Protein AF-A0A9D6PRW6-F1 (afdb_monomer)

Solvent-accessible surface area (backbone atoms only — not comparable to full-atom values): 8983 Å² total; per-residue (Å²): 105,74,69,59,51,52,52,51,49,50,55,51,52,55,49,52,51,51,54,51,52,54,51,26,57,76,68,73,45,72,85,80,69,82,44,76,69,51,54,52,53,48,52,53,53,51,51,40,54,48,52,30,52,54,28,59,75,75,46,53,73,70,55,15,52,46,47,39,35,51,39,46,37,54,50,34,55,54,48,42,51,50,54,51,50,53,50,56,46,36,78,73,46,58,73,69,62,20,55,52,51,43,54,54,38,69,71,43,48,64,54,45,32,28,52,40,44,26,37,48,32,43,38,51,26,52,50,31,43,76,72,74,40,91,55,54,86,77,20,52,22,52,82,63,70,26,58,41,75,70,48,34,59,51,26,58,68,47,42,66,62,54,58,66,72,78,110

Structure (mmCIF, N/CA/C/O backbone):
data_AF-A0A9D6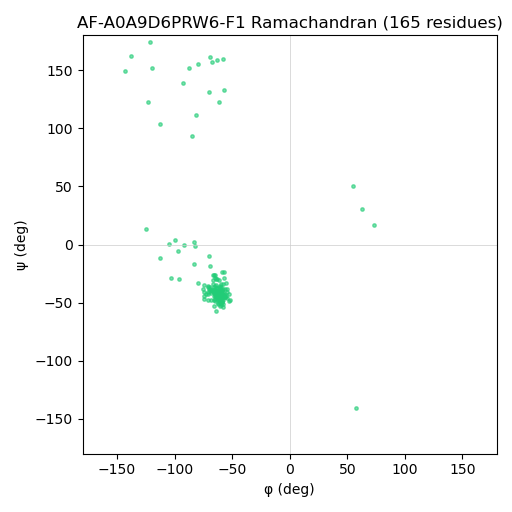PRW6-F1
#
_entry.id   AF-A0A9D6PRW6-F1
#
loop_
_atom_site.group_PDB
_atom_site.id
_atom_site.type_symbol
_atom_site.label_atom_id
_atom_site.label_alt_id
_atom_site.label_comp_id
_atom_site.label_asym_id
_atom_site.label_entity_id
_atom_site.label_seq_id
_atom_site.pdbx_PDB_ins_code
_atom_site.Cartn_x
_atom_site.Cartn_y
_atom_site.Cartn_z
_atom_site.occupancy
_atom_site.B_iso_or_equiv
_atom_site.auth_seq_id
_atom_site.auth_comp_id
_atom_site.auth_asym_id
_atom_site.auth_atom_id
_atom_site.pdbx_PDB_model_num
ATOM 1 N N . ASP A 1 1 ? 14.750 -8.301 -5.212 1.00 85.44 1 ASP A N 1
ATOM 2 C CA . ASP A 1 1 ? 14.097 -7.822 -6.450 1.00 85.44 1 ASP A CA 1
ATOM 3 C C . ASP A 1 1 ? 12.640 -7.527 -6.099 1.00 85.44 1 ASP A C 1
ATOM 5 O O . ASP A 1 1 ? 12.268 -7.747 -4.950 1.00 85.44 1 ASP A O 1
ATOM 9 N N . LEU A 1 2 ? 11.829 -7.027 -7.032 1.00 91.12 2 LEU A N 1
ATOM 10 C CA . LEU A 1 2 ? 10.434 -6.665 -6.747 1.00 91.12 2 LEU A CA 1
ATOM 11 C C . LEU A 1 2 ? 9.605 -7.847 -6.214 1.00 91.12 2 LEU A C 1
ATOM 13 O O . LEU A 1 2 ? 8.746 -7.679 -5.358 1.00 91.12 2 LEU A O 1
ATOM 17 N N . LYS A 1 3 ? 9.900 -9.064 -6.684 1.00 93.75 3 LYS A N 1
ATOM 18 C CA . LYS A 1 3 ? 9.213 -10.282 -6.249 1.00 93.75 3 LYS A CA 1
ATOM 19 C C . LYS A 1 3 ? 9.473 -10.593 -4.779 1.00 93.75 3 LYS A C 1
ATOM 21 O O . LYS A 1 3 ? 8.549 -11.009 -4.086 1.00 93.75 3 LYS A O 1
ATOM 26 N N . GLU A 1 4 ? 10.718 -10.478 -4.325 1.00 94.06 4 GLU A N 1
ATOM 27 C CA . GLU A 1 4 ? 11.032 -10.694 -2.911 1.00 94.06 4 GLU A CA 1
ATOM 28 C C . GLU A 1 4 ? 10.379 -9.628 -2.023 1.00 94.06 4 GLU A C 1
ATOM 30 O O . GLU A 1 4 ? 9.857 -9.986 -0.970 1.00 94.06 4 GLU A O 1
ATOM 35 N N . GLU A 1 5 ? 10.296 -8.377 -2.485 1.00 93.69 5 GLU A N 1
ATOM 36 C CA . GLU A 1 5 ? 9.617 -7.321 -1.725 1.00 93.69 5 GLU A CA 1
ATOM 37 C C . GLU A 1 5 ? 8.113 -7.575 -1.604 1.00 93.69 5 GLU A C 1
ATOM 39 O O . GLU A 1 5 ? 7.559 -7.590 -0.510 1.00 93.69 5 GLU A O 1
ATOM 44 N N . TRP A 1 6 ? 7.441 -7.911 -2.704 1.00 95.12 6 TRP A N 1
ATOM 45 C CA . TRP A 1 6 ? 6.006 -8.203 -2.653 1.00 95.12 6 TRP A CA 1
ATOM 46 C C . TRP A 1 6 ? 5.661 -9.456 -1.849 1.00 95.12 6 TRP A C 1
ATOM 48 O O . TRP A 1 6 ? 4.569 -9.546 -1.298 1.00 95.12 6 TRP A O 1
ATOM 58 N N . LYS A 1 7 ? 6.574 -10.430 -1.738 1.00 97.31 7 LYS A N 1
ATOM 59 C CA . LYS A 1 7 ? 6.379 -11.561 -0.816 1.00 97.31 7 LYS A CA 1
ATOM 60 C C . LYS A 1 7 ? 6.464 -11.137 0.645 1.00 97.31 7 LYS A C 1
ATOM 62 O O . LYS A 1 7 ? 5.745 -11.715 1.455 1.00 97.31 7 LYS A O 1
ATOM 67 N N . LYS A 1 8 ? 7.350 -10.193 0.979 1.00 96.56 8 LYS A N 1
ATOM 68 C CA . LYS A 1 8 ? 7.412 -9.605 2.321 1.00 96.56 8 LYS A CA 1
ATOM 69 C C . LYS A 1 8 ? 6.098 -8.882 2.610 1.00 96.56 8 LYS A C 1
ATOM 71 O O . LYS A 1 8 ? 5.459 -9.226 3.596 1.00 96.56 8 LYS A O 1
ATOM 76 N N . TYR A 1 9 ? 5.646 -7.999 1.715 1.00 96.38 9 TYR A N 1
ATOM 77 C CA . TYR A 1 9 ? 4.380 -7.277 1.904 1.00 96.38 9 TYR A CA 1
ATOM 78 C C . TYR A 1 9 ? 3.202 -8.229 2.049 1.00 96.38 9 TYR A C 1
ATOM 80 O O . TYR A 1 9 ? 2.432 -8.080 2.982 1.00 96.38 9 TYR A O 1
ATOM 88 N N . LEU A 1 10 ? 3.120 -9.280 1.225 1.00 97.06 10 LEU A N 1
ATOM 89 C CA . LEU A 1 10 ? 2.076 -10.295 1.370 1.00 97.06 10 LEU A CA 1
ATOM 90 C C . LEU A 1 10 ? 2.038 -10.898 2.784 1.00 97.06 10 LEU A C 1
ATOM 92 O O . LEU A 1 10 ? 0.961 -11.004 3.357 1.00 97.06 10 LEU A O 1
ATOM 96 N N . GLN A 1 11 ? 3.190 -11.271 3.351 1.00 98.25 11 GLN A N 1
ATOM 97 C CA . GLN A 1 11 ? 3.252 -11.829 4.710 1.00 98.25 11 GLN A CA 1
ATOM 98 C C . GLN A 1 11 ? 2.816 -10.813 5.771 1.00 98.25 11 GLN A C 1
ATOM 100 O O . GLN A 1 11 ? 2.151 -11.176 6.739 1.00 98.25 11 GLN A O 1
ATOM 105 N N . GLU A 1 12 ? 3.195 -9.547 5.599 1.00 98.31 12 GLU A N 1
ATOM 106 C CA . GLU A 1 12 ? 2.820 -8.465 6.510 1.00 98.31 12 GLU A CA 1
ATOM 107 C C . GLU A 1 12 ? 1.315 -8.172 6.419 1.00 98.31 12 GLU A C 1
ATOM 109 O O . GLU A 1 12 ? 0.634 -8.192 7.440 1.00 98.31 12 GLU A O 1
ATOM 114 N N . THR A 1 13 ? 0.762 -8.035 5.213 1.00 97.56 13 THR A N 1
ATOM 115 C CA . THR A 1 13 ? -0.674 -7.815 4.986 1.00 97.56 13 THR A CA 1
ATOM 116 C C . THR A 1 13 ? -1.525 -9.003 5.449 1.00 97.56 13 THR A C 1
ATOM 118 O O . THR A 1 13 ? -2.603 -8.804 6.009 1.00 97.56 13 THR A O 1
ATOM 121 N N . GLU A 1 14 ? -1.066 -10.250 5.278 1.00 98.38 14 GLU A N 1
ATOM 122 C CA . GLU A 1 14 ? -1.741 -11.428 5.851 1.00 98.38 14 GLU A CA 1
ATOM 123 C C . GLU A 1 14 ? -1.846 -11.313 7.378 1.00 98.38 14 GLU A C 1
ATOM 125 O O . GLU A 1 14 ? -2.907 -11.580 7.946 1.00 98.38 14 GLU A O 1
ATOM 130 N N . HIS A 1 15 ? -0.791 -10.833 8.038 1.00 98.56 15 HIS A N 1
ATOM 131 C CA . HIS A 1 15 ? -0.818 -10.577 9.473 1.00 98.56 15 HIS A CA 1
ATOM 132 C C . HIS A 1 15 ? -1.723 -9.389 9.850 1.00 98.56 15 HIS A C 1
ATOM 134 O O . HIS A 1 15 ? -2.468 -9.456 10.829 1.00 98.56 15 HIS A O 1
ATOM 140 N N . HIS A 1 16 ? -1.755 -8.320 9.051 1.00 98.38 16 HIS A N 1
ATOM 141 C CA . HIS A 1 16 ? -2.684 -7.200 9.265 1.00 98.38 16 HIS A CA 1
ATOM 142 C C . HIS A 1 16 ? -4.147 -7.645 9.210 1.00 98.38 16 HIS A C 1
ATOM 144 O O . HIS A 1 16 ? -4.983 -7.171 9.986 1.00 98.38 16 HIS A O 1
ATOM 150 N N . VAL A 1 17 ? -4.463 -8.595 8.327 1.00 97.56 17 VAL A N 1
ATOM 151 C CA . VAL A 1 17 ? -5.787 -9.223 8.256 1.00 97.56 17 VAL A CA 1
ATOM 152 C C . VAL A 1 17 ? -6.108 -9.978 9.551 1.00 97.56 17 VAL A C 1
ATOM 154 O O . VAL A 1 17 ? -7.223 -9.844 10.061 1.00 97.56 17 VAL A O 1
ATOM 157 N N . GLU A 1 18 ? -5.154 -10.718 10.123 1.00 98.50 18 GLU A N 1
ATOM 158 C CA . GLU A 1 18 ? -5.321 -11.379 11.429 1.00 98.50 18 GLU A CA 1
ATOM 159 C C . GLU A 1 18 ? -5.623 -10.361 12.538 1.00 98.50 18 GLU A C 1
ATOM 161 O O . GLU A 1 18 ? -6.610 -10.520 13.260 1.00 98.50 18 GLU A O 1
ATOM 166 N N . ILE A 1 19 ? -4.853 -9.267 12.609 1.00 98.50 19 ILE A N 1
ATOM 167 C CA . ILE A 1 19 ? -5.072 -8.165 13.562 1.00 98.50 19 ILE A CA 1
ATOM 168 C C . ILE A 1 19 ? -6.494 -7.599 13.425 1.00 98.50 19 ILE A C 1
ATOM 170 O O . ILE A 1 19 ? -7.178 -7.349 14.424 1.00 98.50 19 ILE A O 1
ATOM 174 N N . MET A 1 20 ? -6.979 -7.415 12.194 1.00 97.75 20 MET A N 1
ATOM 175 C CA . MET A 1 20 ? -8.341 -6.938 11.956 1.00 97.75 20 MET A CA 1
ATOM 176 C C . MET A 1 20 ? -9.400 -7.941 12.428 1.00 97.75 20 MET A C 1
ATOM 178 O O . MET A 1 20 ? -10.372 -7.521 13.061 1.00 97.75 20 MET A O 1
ATOM 182 N N . TYR A 1 21 ? -9.223 -9.246 12.206 1.00 98.12 21 TYR A N 1
ATOM 183 C CA . TYR A 1 21 ? -10.139 -10.257 12.752 1.00 98.12 21 TYR A CA 1
ATOM 184 C C . TYR A 1 21 ? -10.161 -10.252 14.286 1.00 98.12 21 TYR A C 1
ATOM 186 O O . TYR A 1 21 ? -11.240 -10.316 14.881 1.00 98.12 21 TYR A O 1
ATOM 194 N N . GLU A 1 22 ? -9.005 -10.105 14.936 1.00 98.00 22 GLU A N 1
ATOM 195 C CA . GLU A 1 22 ? -8.923 -9.994 16.398 1.00 98.00 22 GLU A CA 1
ATOM 196 C C . GLU A 1 22 ? -9.644 -8.747 16.930 1.00 98.00 22 GLU A C 1
ATOM 198 O O . GLU A 1 22 ? -10.337 -8.806 17.952 1.00 98.00 22 GLU A O 1
ATOM 203 N N . LEU A 1 23 ? -9.528 -7.610 16.233 1.00 98.06 23 LEU A N 1
ATOM 204 C CA . LEU A 1 23 ? -10.274 -6.396 16.570 1.00 98.06 23 LEU A CA 1
ATOM 205 C C . LEU A 1 23 ? -11.786 -6.598 16.429 1.00 98.06 23 LEU A C 1
ATOM 207 O O . LEU A 1 23 ? -12.540 -6.159 17.303 1.00 98.06 23 LEU A O 1
ATOM 211 N N . PHE A 1 24 ? -12.232 -7.267 15.363 1.00 97.56 24 PHE A N 1
ATOM 212 C CA . PHE A 1 24 ? -13.648 -7.578 15.158 1.00 97.56 24 PHE A CA 1
ATOM 213 C C . PHE A 1 24 ? -14.200 -8.452 16.290 1.00 97.56 24 PHE A C 1
ATOM 215 O O . PHE A 1 24 ? -15.204 -8.072 16.898 1.00 97.56 24 PHE A O 1
ATOM 222 N N . ASP A 1 25 ? -13.515 -9.545 16.641 1.00 97.50 25 ASP A N 1
ATOM 223 C CA . ASP A 1 25 ? -13.907 -10.419 17.757 1.00 97.50 25 ASP A CA 1
ATOM 224 C C . ASP A 1 25 ? -13.978 -9.641 19.080 1.00 97.50 25 ASP A C 1
ATOM 226 O O . ASP A 1 25 ? -14.992 -9.655 19.785 1.00 97.50 25 ASP A O 1
ATOM 230 N N . LYS A 1 26 ? -12.944 -8.845 19.373 1.00 96.69 26 LYS A N 1
ATOM 231 C CA . LYS A 1 26 ? -12.871 -8.040 20.599 1.00 96.69 26 LYS A CA 1
ATOM 232 C C . LYS A 1 26 ? -13.992 -7.009 20.716 1.00 96.69 26 LYS A C 1
ATOM 234 O O . LYS A 1 26 ? -14.397 -6.668 21.831 1.00 96.69 26 LYS A O 1
ATOM 239 N N . PHE A 1 27 ? -14.485 -6.498 19.592 1.00 96.62 27 PHE A N 1
ATOM 240 C CA . PHE A 1 27 ? -15.605 -5.556 19.551 1.00 96.62 27 PHE A CA 1
ATOM 241 C C . PHE A 1 27 ? -16.967 -6.237 19.390 1.00 96.62 27 PHE A C 1
ATOM 243 O O . PHE A 1 27 ? -17.986 -5.545 19.392 1.00 96.62 27 PHE A O 1
ATOM 250 N N . GLY A 1 28 ? -17.008 -7.572 19.305 1.00 97.00 28 GLY A N 1
ATOM 251 C CA . GLY A 1 28 ? -18.236 -8.328 19.069 1.00 97.00 28 GLY A CA 1
ATOM 252 C C . GLY A 1 28 ? -18.873 -7.999 17.718 1.00 97.00 28 GLY A C 1
ATOM 253 O O . GLY A 1 28 ? -20.100 -8.008 17.598 1.00 97.00 28 GLY A O 1
ATOM 254 N N . LEU A 1 29 ? -18.049 -7.642 16.730 1.00 96.12 29 LEU A N 1
ATOM 255 C CA . LEU A 1 29 ? -18.463 -7.356 15.363 1.00 96.12 29 LEU A CA 1
ATOM 256 C C . LEU A 1 29 ? -18.365 -8.628 14.525 1.00 96.12 29 LEU A C 1
ATOM 258 O O . LEU A 1 29 ? -17.399 -9.377 14.617 1.00 96.12 29 LEU A O 1
ATOM 262 N N . ASP A 1 30 ? -19.357 -8.843 13.669 1.00 97.00 30 ASP A N 1
ATOM 263 C CA . ASP A 1 30 ? -19.335 -9.938 12.705 1.00 97.00 30 ASP A CA 1
ATOM 264 C C . ASP A 1 30 ? -18.492 -9.537 11.484 1.00 97.00 30 ASP A C 1
ATOM 266 O O . ASP A 1 30 ? -18.862 -8.645 10.711 1.00 97.00 30 ASP A O 1
ATOM 270 N N . SER A 1 31 ? -17.341 -10.195 11.333 1.00 95.12 31 SER A N 1
ATOM 271 C CA . SER A 1 31 ? -16.386 -9.976 10.245 1.00 95.12 31 SER A CA 1
ATOM 272 C C . SER A 1 31 ? -16.884 -10.450 8.890 1.00 95.12 31 SER A C 1
ATOM 274 O O . SER A 1 31 ? -16.263 -10.111 7.888 1.00 95.12 31 SER A O 1
ATOM 276 N N . GLU A 1 32 ? -17.998 -11.181 8.816 1.00 95.38 32 GLU A N 1
ATOM 277 C CA . GLU A 1 32 ? -18.573 -11.690 7.567 1.00 95.38 32 GLU A CA 1
ATOM 278 C C . GLU A 1 32 ? -19.696 -10.804 7.018 1.00 95.38 32 GLU A C 1
ATOM 280 O O . GLU A 1 32 ? -20.150 -10.996 5.886 1.00 95.38 32 GLU A O 1
ATOM 285 N N . VAL A 1 33 ? -20.105 -9.768 7.761 1.00 96.19 33 VAL A N 1
ATOM 286 C CA . VAL A 1 33 ? -21.129 -8.831 7.288 1.00 96.19 33 VAL A CA 1
ATOM 287 C C . VAL A 1 33 ? -20.648 -8.117 6.024 1.00 96.19 33 VAL A C 1
ATOM 289 O O . VAL A 1 33 ? -19.625 -7.423 6.001 1.00 96.19 33 VAL A O 1
ATOM 292 N N . GLN A 1 34 ? -21.440 -8.250 4.962 1.00 95.56 34 GLN A N 1
ATOM 293 C CA . GLN A 1 34 ? -21.284 -7.494 3.725 1.00 95.56 34 GLN A CA 1
ATOM 294 C C . GLN A 1 34 ? -22.002 -6.155 3.868 1.00 95.56 34 GLN A C 1
ATOM 296 O O . GLN A 1 34 ? -23.209 -6.036 3.674 1.00 95.56 34 GLN A O 1
ATOM 301 N N . THR A 1 35 ? -21.255 -5.136 4.287 1.00 96.38 35 THR A N 1
ATOM 302 C CA . THR A 1 35 ? -21.753 -3.758 4.255 1.00 96.38 35 THR A CA 1
ATOM 303 C C . THR A 1 35 ? -21.638 -3.199 2.833 1.00 96.38 35 THR A C 1
ATOM 305 O O . THR A 1 35 ? -20.728 -3.602 2.107 1.00 96.38 35 THR A O 1
ATOM 308 N N . PRO A 1 36 ? -22.450 -2.199 2.437 1.00 97.50 36 PRO A N 1
ATOM 309 C CA . PRO A 1 36 ? -22.308 -1.569 1.121 1.00 97.50 36 PRO A CA 1
ATOM 310 C C . PRO A 1 36 ? -20.897 -1.016 0.860 1.00 97.50 36 PRO A C 1
ATOM 312 O O . PRO A 1 36 ? -20.406 -1.035 -0.262 1.00 97.50 36 PRO A O 1
ATOM 315 N N . GLY A 1 37 ? -20.212 -0.539 1.907 1.00 95.38 37 GLY A N 1
ATOM 316 C CA . GLY A 1 37 ? -18.820 -0.098 1.802 1.00 95.38 37 GLY A CA 1
ATOM 317 C C . GLY A 1 37 ? -17.851 -1.246 1.509 1.00 95.38 37 GLY A C 1
ATOM 318 O O . GLY A 1 37 ? -16.943 -1.076 0.698 1.00 95.38 37 GLY A O 1
ATOM 319 N N . ARG A 1 38 ? -18.063 -2.419 2.124 1.00 95.56 38 ARG A N 1
ATOM 320 C CA . ARG A 1 38 ? -17.268 -3.628 1.860 1.00 95.56 38 ARG A CA 1
ATOM 321 C C . ARG A 1 38 ? -17.462 -4.122 0.431 1.00 95.56 38 ARG A C 1
ATOM 323 O O . ARG A 1 38 ? -16.469 -4.427 -0.213 1.00 95.56 38 ARG A O 1
ATOM 330 N N . GLU A 1 39 ? -18.696 -4.131 -0.072 1.00 97.06 39 GLU A N 1
ATOM 331 C CA . GLU A 1 39 ? -18.991 -4.506 -1.464 1.00 97.06 39 GLU A CA 1
ATOM 332 C C . GLU A 1 39 ? -18.223 -3.624 -2.459 1.00 97.06 39 GLU A C 1
ATOM 334 O O . GLU A 1 39 ? -17.614 -4.126 -3.401 1.00 97.06 39 GLU A O 1
ATOM 339 N N . VAL A 1 40 ? -18.180 -2.308 -2.217 1.00 97.12 40 VAL A N 1
ATOM 340 C CA . VAL A 1 40 ? -17.425 -1.373 -3.066 1.00 97.12 40 VAL A CA 1
ATOM 341 C C . VAL A 1 40 ? -15.919 -1.635 -2.999 1.00 97.12 40 VAL A C 1
ATOM 343 O O . VAL A 1 40 ? -15.270 -1.679 -4.040 1.00 97.12 40 VAL A O 1
ATOM 346 N N . VAL A 1 41 ? -15.346 -1.812 -1.802 1.00 96.00 41 VAL A N 1
ATOM 347 C CA . VAL A 1 41 ? -13.903 -2.093 -1.656 1.00 96.00 41 VAL A CA 1
ATOM 348 C C . VAL A 1 41 ? -13.537 -3.438 -2.287 1.00 96.00 41 VAL A C 1
ATOM 350 O O . VAL A 1 41 ? -12.517 -3.523 -2.964 1.00 96.00 41 VAL A O 1
ATOM 353 N N . HIS A 1 42 ? -14.389 -4.453 -2.130 1.00 96.38 42 HIS A N 1
ATOM 354 C CA . HIS A 1 42 ? -14.216 -5.758 -2.762 1.00 96.38 42 HIS A CA 1
ATOM 355 C C . HIS A 1 42 ? -14.175 -5.638 -4.288 1.00 96.38 42 HIS A C 1
ATOM 357 O O . HIS A 1 42 ? -13.210 -6.081 -4.901 1.00 96.38 42 HIS A O 1
ATOM 363 N N . HIS A 1 43 ? -15.147 -4.942 -4.885 1.00 98.19 43 HIS A N 1
ATOM 364 C CA . HIS A 1 43 ? -15.186 -4.728 -6.332 1.00 98.19 43 HIS A CA 1
ATOM 365 C C . HIS A 1 43 ? -13.950 -3.981 -6.861 1.00 98.19 43 HIS A C 1
ATOM 367 O O . HIS A 1 43 ? -13.420 -4.325 -7.918 1.00 98.19 43 HIS A O 1
ATOM 373 N N . LEU A 1 44 ? -13.468 -2.970 -6.128 1.00 98.19 44 LEU A N 1
ATOM 374 C CA . LEU A 1 44 ? -12.233 -2.268 -6.488 1.00 98.19 44 LEU A CA 1
ATOM 375 C C . LEU A 1 44 ? -11.028 -3.215 -6.453 1.00 98.19 44 LEU A C 1
ATOM 377 O O . LEU A 1 44 ? -10.253 -3.223 -7.404 1.00 98.19 44 LEU A O 1
ATOM 381 N N . GLY A 1 45 ? -10.897 -4.039 -5.409 1.00 97.88 45 GLY A N 1
ATOM 382 C CA . GLY A 1 45 ? -9.831 -5.039 -5.304 1.00 97.88 45 GLY A CA 1
ATOM 383 C C . GLY A 1 45 ? -9.863 -6.067 -6.439 1.00 97.88 45 GLY A C 1
ATOM 384 O O . GLY A 1 45 ? -8.841 -6.302 -7.079 1.00 97.88 45 GLY A O 1
ATOM 385 N N . GLU A 1 46 ? -11.039 -6.619 -6.751 1.00 98.56 46 GLU A N 1
ATOM 386 C CA . GLU A 1 46 ? -11.216 -7.539 -7.885 1.00 98.56 46 GLU A CA 1
ATOM 387 C C . GLU A 1 46 ? -10.824 -6.884 -9.215 1.00 98.56 46 GLU A C 1
ATOM 389 O O . GLU A 1 46 ? -10.127 -7.499 -10.020 1.00 98.56 46 GLU A O 1
ATOM 394 N N . SER A 1 47 ? -11.197 -5.617 -9.416 1.00 98.69 47 SER A N 1
ATOM 395 C CA . SER A 1 47 ? -10.863 -4.8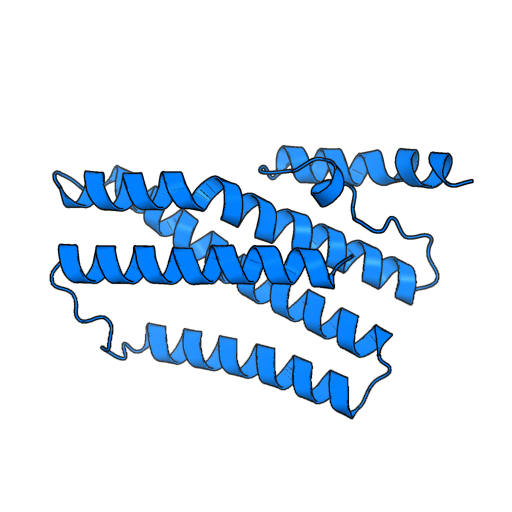67 -10.634 1.00 98.69 47 SER A CA 1
ATOM 396 C C . SER A 1 47 ? -9.353 -4.647 -10.794 1.00 98.69 47 SER A C 1
ATOM 398 O O . SER A 1 47 ? -8.845 -4.673 -11.915 1.00 98.69 47 SER A O 1
ATOM 400 N N . LEU A 1 48 ? -8.616 -4.446 -9.693 1.00 98.69 48 LEU A N 1
ATOM 401 C CA . LEU A 1 48 ? -7.151 -4.342 -9.728 1.00 98.69 48 LEU A CA 1
ATOM 402 C C . LEU A 1 48 ? -6.518 -5.669 -10.168 1.00 98.69 48 LEU A C 1
ATOM 404 O O . LEU A 1 48 ? -5.647 -5.677 -11.036 1.00 98.69 48 LEU A O 1
ATOM 408 N N . VAL A 1 49 ? -6.989 -6.795 -9.626 1.00 98.50 49 VAL A N 1
ATOM 409 C CA . VAL A 1 49 ? -6.517 -8.132 -10.026 1.00 98.50 49 VAL A CA 1
ATOM 410 C C . VAL A 1 49 ? -6.872 -8.430 -11.485 1.00 98.50 49 VAL A C 1
ATOM 412 O O . VAL A 1 49 ? -6.043 -8.954 -12.230 1.00 98.50 49 VAL A O 1
ATOM 415 N N . GLU A 1 50 ? -8.076 -8.065 -11.929 1.00 98.75 50 GLU A N 1
ATOM 416 C CA . GLU A 1 50 ? -8.487 -8.198 -13.329 1.00 98.75 50 GLU A CA 1
ATOM 417 C C . GLU A 1 50 ? -7.563 -7.405 -14.262 1.00 98.75 50 GLU A C 1
ATOM 419 O O . GLU A 1 50 ? -7.087 -7.954 -15.256 1.00 98.75 50 GLU A O 1
ATOM 424 N N . ALA A 1 51 ? -7.220 -6.160 -13.913 1.00 98.62 51 ALA A N 1
ATOM 425 C CA . ALA A 1 51 ? -6.285 -5.348 -14.690 1.00 98.62 51 ALA A CA 1
ATOM 426 C C . ALA A 1 51 ? -4.892 -5.998 -14.800 1.00 98.62 51 ALA A C 1
ATOM 428 O O . ALA A 1 51 ? -4.307 -6.014 -15.889 1.00 98.62 51 ALA A O 1
ATOM 429 N N . MET A 1 52 ? -4.382 -6.589 -13.711 1.00 98.44 52 MET A N 1
ATOM 430 C CA . MET A 1 52 ? -3.126 -7.352 -13.736 1.00 98.44 52 MET A CA 1
ATOM 431 C C . MET A 1 52 ? -3.206 -8.550 -14.694 1.00 98.44 52 MET A C 1
ATOM 433 O O . MET A 1 52 ? -2.308 -8.737 -15.518 1.00 98.44 52 MET A O 1
ATOM 437 N N . ASN A 1 53 ? -4.292 -9.329 -14.632 1.00 98.50 53 ASN A N 1
ATOM 438 C CA . ASN A 1 53 ? -4.502 -10.486 -15.509 1.00 98.50 53 ASN A CA 1
ATOM 439 C C . ASN A 1 53 ? -4.596 -10.064 -16.984 1.00 98.50 53 ASN A C 1
ATOM 441 O O . ASN A 1 53 ? -3.930 -10.645 -17.841 1.00 98.50 53 ASN A O 1
ATOM 445 N N . MET A 1 54 ? -5.349 -8.999 -17.283 1.00 98.50 54 MET A N 1
ATOM 446 C CA . MET A 1 54 ? -5.456 -8.444 -18.637 1.00 98.50 54 MET A CA 1
ATOM 447 C C . MET A 1 54 ? -4.085 -8.050 -19.201 1.00 98.50 54 MET A C 1
ATOM 449 O O . MET A 1 54 ? -3.781 -8.347 -20.360 1.00 98.50 54 MET A O 1
ATOM 453 N N . ALA A 1 55 ? -3.240 -7.394 -18.400 1.00 98.38 55 ALA A N 1
ATOM 454 C CA . ALA A 1 55 ? -1.894 -7.013 -18.821 1.00 98.38 55 ALA A CA 1
ATOM 455 C C . ALA A 1 55 ? -0.984 -8.235 -19.017 1.00 98.38 55 ALA A C 1
ATOM 457 O O . ALA A 1 55 ? -0.233 -8.285 -19.992 1.00 98.38 55 ALA A O 1
ATOM 458 N N . GLN A 1 56 ? -1.090 -9.244 -18.148 1.00 97.88 56 GLN A N 1
ATOM 459 C CA . GLN A 1 56 ? -0.340 -10.495 -18.275 1.00 97.88 56 GLN A CA 1
ATOM 460 C C . GLN A 1 56 ? -0.676 -11.255 -19.569 1.00 97.88 56 GLN A C 1
ATOM 462 O O . GLN A 1 56 ? 0.212 -11.854 -20.176 1.00 97.88 56 GLN A O 1
ATOM 467 N N . GLU A 1 57 ? -1.937 -11.227 -20.003 1.00 98.00 57 GLU A N 1
ATOM 468 C CA . GLU A 1 57 ? -2.391 -11.911 -21.219 1.00 98.00 57 GLU A CA 1
ATOM 469 C C . GLU A 1 57 ? -2.065 -11.147 -22.510 1.00 98.00 57 GLU A C 1
ATOM 471 O O . GLU A 1 57 ? -1.832 -11.762 -23.553 1.00 98.00 57 GLU A O 1
ATOM 476 N N . SER A 1 58 ? -2.080 -9.811 -22.462 1.00 95.88 58 SER A N 1
ATOM 477 C CA . SER A 1 58 ? -2.080 -8.966 -23.666 1.00 95.88 58 SER A CA 1
ATOM 478 C C . SER A 1 58 ? -0.812 -8.138 -23.889 1.00 95.88 58 SER A C 1
ATOM 480 O O . SER A 1 58 ? -0.636 -7.594 -24.983 1.00 95.88 58 SER A O 1
ATOM 482 N N . ALA A 1 59 ? 0.081 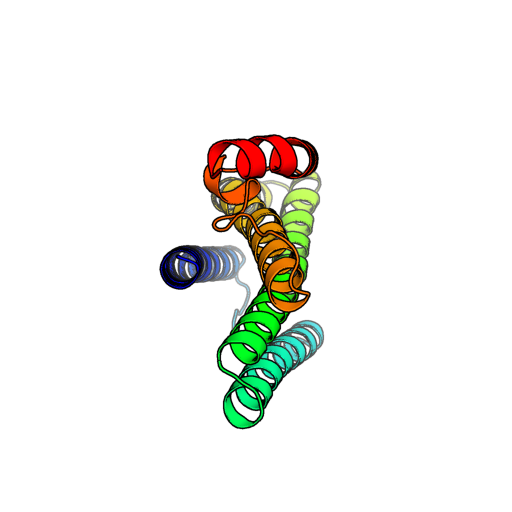-8.045 -22.899 1.00 95.94 59 ALA A N 1
ATOM 483 C CA . ALA A 1 59 ? 1.263 -7.188 -22.944 1.00 95.94 59 ALA A CA 1
ATOM 484 C C . ALA A 1 59 ? 2.580 -7.969 -22.773 1.00 95.94 59 ALA A C 1
ATOM 486 O O . ALA A 1 59 ? 2.606 -9.180 -22.554 1.00 95.94 59 ALA A O 1
ATOM 487 N N . SER A 1 60 ? 3.716 -7.277 -22.913 1.00 97.56 60 SER A N 1
ATOM 488 C CA . SER A 1 60 ? 5.018 -7.862 -22.575 1.00 97.56 60 SER A CA 1
ATOM 489 C C . SER A 1 60 ? 5.145 -8.062 -21.063 1.00 97.56 60 SER A C 1
ATOM 491 O O . SER A 1 60 ? 4.471 -7.393 -20.284 1.00 97.56 60 SER A O 1
ATOM 493 N N . ALA A 1 61 ? 6.074 -8.920 -20.632 1.00 96.44 61 ALA A N 1
ATOM 494 C CA . ALA A 1 61 ? 6.340 -9.131 -19.208 1.00 96.44 61 ALA A CA 1
ATOM 495 C C . ALA A 1 61 ? 6.664 -7.821 -18.463 1.00 96.44 61 ALA A C 1
ATOM 497 O O . ALA A 1 61 ? 6.193 -7.624 -17.351 1.00 96.44 61 ALA A O 1
ATOM 498 N N . GLN A 1 62 ? 7.406 -6.903 -19.096 1.00 95.31 62 GLN A N 1
ATOM 499 C CA . GLN A 1 62 ? 7.741 -5.599 -18.511 1.00 95.31 62 GLN A CA 1
ATOM 500 C C . GLN A 1 62 ? 6.510 -4.695 -18.362 1.00 95.31 62 GLN A C 1
ATOM 502 O O . GLN A 1 62 ? 6.360 -4.006 -17.360 1.00 95.31 62 GLN A O 1
ATOM 507 N N . ALA A 1 63 ? 5.611 -4.700 -19.349 1.00 97.06 63 ALA A N 1
ATOM 508 C CA . ALA A 1 63 ? 4.377 -3.923 -19.280 1.00 97.06 63 ALA A CA 1
ATOM 509 C C . ALA A 1 63 ? 3.388 -4.516 -18.261 1.00 97.06 63 ALA A C 1
ATOM 511 O O . ALA A 1 63 ? 2.714 -3.771 -17.557 1.00 97.06 63 ALA A O 1
ATOM 512 N N . ALA A 1 64 ? 3.333 -5.844 -18.138 1.00 98.00 64 ALA A N 1
ATOM 513 C CA . ALA A 1 64 ? 2.542 -6.513 -17.110 1.00 98.00 64 ALA A CA 1
ATOM 514 C C . ALA A 1 64 ? 3.070 -6.222 -15.693 1.00 98.00 64 ALA A C 1
ATOM 516 O O . ALA A 1 64 ? 2.278 -5.941 -14.798 1.00 98.00 64 ALA A O 1
ATOM 517 N N . GLU A 1 65 ? 4.394 -6.224 -15.496 1.00 97.44 65 GLU A N 1
ATOM 518 C CA . GLU A 1 65 ? 5.033 -5.839 -14.227 1.00 97.44 65 GLU A CA 1
ATOM 519 C C . GLU A 1 65 ? 4.714 -4.385 -13.842 1.00 97.44 65 GLU A C 1
ATOM 521 O O . GLU A 1 65 ? 4.392 -4.109 -12.687 1.00 97.44 65 GLU A O 1
ATOM 526 N N . LEU A 1 66 ? 4.717 -3.469 -14.817 1.00 97.94 66 LEU A N 1
ATOM 527 C CA . LEU A 1 66 ? 4.293 -2.083 -14.618 1.00 97.94 66 LEU A CA 1
ATOM 528 C C . LEU A 1 66 ? 2.846 -1.971 -14.140 1.00 97.94 66 LEU A C 1
ATOM 530 O O . LEU A 1 66 ? 2.597 -1.334 -13.119 1.00 97.94 66 LEU A O 1
ATOM 534 N N . VAL A 1 67 ? 1.906 -2.615 -14.840 1.00 98.44 67 VAL A N 1
ATOM 535 C CA . VAL A 1 67 ? 0.483 -2.589 -14.460 1.00 98.44 67 VAL A CA 1
ATOM 536 C C . VAL A 1 67 ? 0.280 -3.200 -13.076 1.00 98.44 67 VAL A C 1
ATOM 538 O O . VAL A 1 67 ? -0.483 -2.663 -12.274 1.00 98.44 67 VAL A O 1
ATOM 541 N N . ALA A 1 68 ? 0.991 -4.284 -12.756 1.00 98.12 68 ALA A N 1
ATOM 542 C CA . ALA A 1 68 ? 0.962 -4.864 -11.419 1.00 98.12 68 ALA A CA 1
ATOM 543 C C . ALA A 1 68 ? 1.456 -3.869 -10.359 1.00 98.12 68 ALA A C 1
ATOM 545 O O . ALA A 1 68 ? 0.796 -3.691 -9.338 1.00 98.12 68 ALA A O 1
ATOM 546 N N . CYS A 1 69 ? 2.549 -3.153 -10.623 1.00 98.19 69 CYS A N 1
ATOM 547 C CA . CYS A 1 69 ? 3.063 -2.148 -9.698 1.00 98.19 69 CYS A CA 1
ATOM 548 C C . CYS A 1 69 ? 2.105 -0.956 -9.521 1.00 98.19 69 CYS A C 1
ATOM 550 O O . CYS A 1 69 ? 1.903 -0.497 -8.397 1.00 98.19 69 CYS A O 1
ATOM 552 N N . GLU A 1 70 ? 1.446 -0.491 -10.586 1.00 98.56 70 GLU A N 1
ATOM 553 C CA . GLU A 1 70 ? 0.395 0.534 -10.496 1.00 98.56 70 GLU A CA 1
ATOM 554 C C . GLU A 1 70 ? -0.792 0.069 -9.650 1.00 98.56 70 GLU A C 1
ATOM 556 O O . GLU A 1 70 ? -1.273 0.809 -8.789 1.00 98.56 70 GLU A O 1
ATOM 561 N N . CYS A 1 71 ? -1.245 -1.165 -9.868 1.00 98.69 71 CYS A N 1
ATOM 562 C CA . CYS A 1 71 ? -2.353 -1.738 -9.118 1.00 98.69 71 CYS A CA 1
ATOM 563 C C . CYS A 1 71 ? -2.012 -1.898 -7.629 1.00 98.69 71 CYS A C 1
ATOM 565 O O . CYS A 1 71 ? -2.846 -1.566 -6.788 1.00 98.69 71 CYS A O 1
ATOM 567 N N . VAL A 1 72 ? -0.784 -2.317 -7.299 1.00 98.25 72 VAL A N 1
ATOM 568 C CA . VAL A 1 72 ? -0.292 -2.353 -5.911 1.00 98.25 72 VAL A CA 1
ATOM 569 C C . VAL A 1 72 ? -0.289 -0.946 -5.311 1.00 98.25 72 VAL A C 1
ATOM 571 O O . VAL A 1 72 ? -0.890 -0.745 -4.266 1.00 98.25 72 VAL A O 1
ATOM 574 N N . VAL A 1 73 ? 0.244 0.077 -5.995 1.00 98.50 73 VAL A N 1
ATOM 575 C CA . VAL A 1 73 ? 0.207 1.467 -5.485 1.00 98.50 73 VAL A CA 1
ATOM 576 C C . VAL A 1 73 ? -1.219 1.941 -5.179 1.00 98.50 73 VAL A C 1
ATOM 578 O O . VAL A 1 73 ? -1.429 2.664 -4.199 1.00 98.50 73 VAL A O 1
ATOM 581 N N . LEU A 1 74 ? -2.204 1.567 -6.000 1.00 98.62 74 LEU A N 1
ATOM 582 C CA . LEU A 1 74 ? -3.609 1.898 -5.750 1.00 98.62 74 LEU A CA 1
ATOM 583 C C . LEU A 1 74 ? -4.168 1.164 -4.525 1.00 98.62 74 LEU A C 1
ATOM 585 O O . LEU A 1 74 ? -4.872 1.793 -3.730 1.00 98.62 74 LEU A O 1
ATOM 589 N N . ALA A 1 75 ? -3.837 -0.120 -4.362 1.00 98.19 75 ALA A N 1
ATOM 590 C CA . ALA A 1 75 ? -4.203 -0.906 -3.187 1.00 98.19 75 ALA A CA 1
ATOM 591 C C . ALA A 1 75 ? -3.597 -0.300 -1.910 1.00 98.19 75 ALA A C 1
ATOM 593 O O . ALA A 1 75 ? -4.354 0.093 -1.022 1.00 98.19 75 ALA A O 1
ATOM 594 N N . GLU A 1 76 ? -2.281 -0.070 -1.889 1.00 98.19 76 GLU A N 1
ATOM 595 C CA . GLU A 1 76 ? -1.576 0.522 -0.742 1.00 98.19 76 GLU A CA 1
ATOM 596 C C . GLU A 1 76 ? -2.087 1.926 -0.413 1.00 98.19 76 GLU A C 1
ATOM 598 O O . GLU A 1 76 ? -2.203 2.320 0.742 1.00 98.19 76 GLU A O 1
ATOM 603 N N . THR A 1 77 ? -2.455 2.720 -1.427 1.00 98.00 77 THR A N 1
ATOM 604 C CA . THR A 1 77 ? -3.018 4.059 -1.182 1.00 98.00 77 THR A CA 1
ATOM 605 C C . THR A 1 77 ? -4.343 3.968 -0.429 1.00 98.00 77 THR A C 1
ATOM 607 O O . THR A 1 77 ? -4.653 4.830 0.402 1.00 98.00 77 THR A O 1
ATOM 610 N N . LYS A 1 78 ? -5.159 2.958 -0.745 1.00 97.62 78 LYS A N 1
ATOM 611 C CA . LYS A 1 78 ? -6.435 2.742 -0.073 1.00 97.62 78 LYS A CA 1
ATOM 612 C C . LYS A 1 78 ? -6.229 2.162 1.324 1.00 97.62 78 LYS A C 1
ATOM 614 O O . LYS A 1 78 ? -6.948 2.597 2.228 1.00 97.62 78 LYS A O 1
ATOM 619 N N . ASP A 1 79 ? -5.300 1.228 1.494 1.00 97.19 79 ASP A N 1
ATOM 620 C CA . ASP A 1 79 ? -5.089 0.572 2.784 1.00 97.19 79 ASP A CA 1
ATOM 621 C C . ASP A 1 79 ? -4.449 1.505 3.813 1.00 97.19 79 ASP A C 1
ATOM 623 O O . ASP A 1 79 ? -5.044 1.756 4.867 1.00 97.19 79 ASP A O 1
ATOM 627 N N . HIS A 1 80 ? -3.388 2.211 3.413 1.00 97.56 80 HIS A N 1
ATOM 628 C CA . HIS A 1 80 ? -2.749 3.251 4.221 1.00 97.56 80 HIS A CA 1
ATOM 629 C C . HIS A 1 80 ? -3.752 4.305 4.712 1.00 97.56 80 HIS A C 1
ATOM 631 O O . HIS A 1 80 ? -3.762 4.698 5.882 1.00 97.56 80 HIS A O 1
ATOM 637 N N . LEU A 1 81 ? -4.674 4.737 3.838 1.00 97.19 81 LEU A N 1
ATOM 638 C CA . LEU A 1 81 ? -5.749 5.658 4.217 1.00 97.19 81 LEU A CA 1
ATOM 639 C C . LEU A 1 81 ? -6.671 5.057 5.291 1.00 97.19 81 LEU A C 1
ATOM 641 O O . LEU A 1 81 ? -7.084 5.776 6.203 1.00 97.19 81 LEU A O 1
ATOM 645 N N . ASN A 1 82 ? -7.031 3.776 5.185 1.00 96.94 82 ASN A N 1
ATOM 646 C CA . ASN A 1 82 ? -7.907 3.121 6.158 1.00 96.94 82 ASN A CA 1
ATOM 647 C C . ASN A 1 82 ? -7.230 3.038 7.533 1.00 96.94 82 ASN A C 1
ATOM 649 O O . ASN A 1 82 ? -7.833 3.465 8.525 1.00 96.94 82 ASN A O 1
ATOM 653 N N . TRP A 1 83 ? -5.977 2.580 7.588 1.00 98.12 83 TRP A N 1
ATOM 654 C CA . TRP A 1 83 ? -5.190 2.522 8.824 1.00 98.12 83 TRP A CA 1
ATOM 655 C C . TRP A 1 83 ? -4.971 3.905 9.437 1.00 98.12 83 TRP A C 1
ATOM 657 O O . TRP A 1 83 ? -5.185 4.097 10.637 1.00 98.12 83 TRP A O 1
ATOM 667 N N . SER A 1 84 ? -4.678 4.918 8.616 1.00 97.06 84 SER A N 1
ATOM 668 C CA . SER A 1 84 ? -4.561 6.308 9.072 1.00 97.06 84 SER A CA 1
ATOM 669 C C . SER A 1 84 ? -5.861 6.825 9.708 1.00 97.06 84 SER A C 1
ATOM 671 O O . SER A 1 84 ? -5.838 7.505 10.740 1.00 97.06 84 SER A O 1
ATOM 673 N N . LEU A 1 85 ? -7.022 6.472 9.146 1.00 97.81 85 LEU A N 1
ATOM 674 C CA . LEU A 1 85 ? -8.325 6.844 9.706 1.00 97.81 85 LEU A CA 1
ATOM 675 C C . LEU A 1 85 ? -8.633 6.111 11.019 1.00 97.81 85 LEU A C 1
ATOM 677 O O . LEU A 1 85 ? -9.178 6.736 11.935 1.00 97.81 85 LEU A O 1
ATOM 681 N N . LEU A 1 86 ? -8.266 4.831 11.146 1.00 97.88 86 LEU A N 1
ATOM 682 C CA . LEU A 1 86 ? -8.367 4.087 12.409 1.00 97.88 86 LEU A CA 1
ATOM 683 C C . LEU A 1 86 ? -7.477 4.717 13.485 1.00 97.88 86 LEU A C 1
ATOM 685 O O . LEU A 1 86 ? -7.962 5.032 14.578 1.00 97.88 86 LEU A O 1
ATOM 689 N N . SER A 1 87 ? -6.220 5.011 13.144 1.00 97.50 87 SER A N 1
ATOM 690 C CA . SER A 1 87 ? -5.286 5.721 14.020 1.00 97.50 87 SER A CA 1
ATOM 691 C C . SER A 1 87 ? -5.871 7.066 14.462 1.00 97.50 87 SER A C 1
ATOM 693 O O . SER A 1 87 ? -5.936 7.364 15.659 1.00 97.50 87 SER A O 1
ATOM 695 N N . LYS A 1 88 ? -6.458 7.837 13.535 1.00 97.94 88 LYS A N 1
ATOM 696 C CA . LYS A 1 88 ? -7.132 9.102 13.861 1.00 97.94 88 LYS A CA 1
ATOM 697 C C . LYS A 1 88 ? -8.324 8.919 14.799 1.00 97.94 88 LYS A C 1
ATOM 699 O O . LYS A 1 88 ? -8.530 9.728 15.710 1.00 97.94 88 LYS A O 1
ATOM 704 N N . TYR A 1 89 ? -9.119 7.872 14.595 1.00 97.94 89 TYR A N 1
ATOM 705 C CA . TYR A 1 89 ? -10.265 7.568 15.447 1.00 97.94 89 TYR A CA 1
ATOM 706 C C . TYR A 1 89 ? -9.847 7.237 16.889 1.00 97.94 89 TYR A C 1
ATOM 708 O O . TYR A 1 89 ? -10.569 7.592 17.830 1.00 97.94 89 TYR A O 1
ATOM 716 N N . THR A 1 90 ? -8.648 6.681 17.105 1.00 97.62 90 THR A N 1
ATOM 717 C CA . THR A 1 90 ? -8.129 6.396 18.459 1.00 97.62 90 THR A CA 1
ATOM 718 C C . THR A 1 90 ? -8.031 7.646 19.349 1.00 97.62 90 THR A C 1
ATOM 720 O O . THR A 1 90 ? -8.105 7.553 20.581 1.00 97.62 90 THR A O 1
ATOM 723 N N . GLU A 1 91 ? -7.931 8.844 18.759 1.00 96.50 91 GLU A N 1
ATOM 724 C CA . GLU A 1 91 ? -7.960 10.116 19.491 1.00 96.50 91 GLU A CA 1
ATOM 725 C C . GLU A 1 91 ? -9.315 10.373 20.174 1.00 96.50 91 GLU A C 1
ATOM 727 O O . GLU A 1 91 ? -9.381 11.092 21.178 1.00 96.50 91 GLU A O 1
ATOM 732 N N . LYS A 1 92 ? -10.400 9.802 19.636 1.00 97.38 92 LYS A N 1
ATOM 733 C CA . LYS A 1 92 ? -11.779 9.951 20.128 1.00 97.38 92 LYS A CA 1
ATOM 734 C C . LYS A 1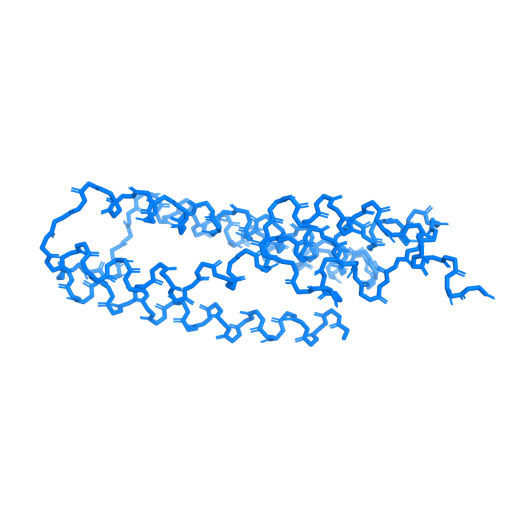 92 ? -12.282 8.733 20.898 1.00 97.38 92 LYS A C 1
ATOM 736 O O . LYS A 1 92 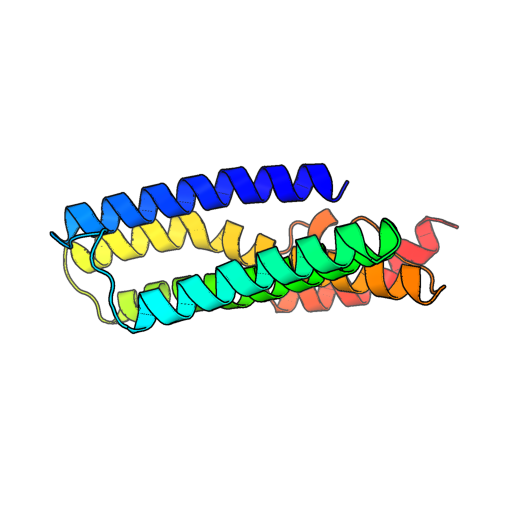? -13.115 8.914 21.792 1.00 97.38 92 LYS A O 1
ATOM 741 N N . ALA A 1 93 ? -11.778 7.543 20.575 1.00 97.31 93 ALA A N 1
ATOM 742 C CA . ALA A 1 93 ? -12.097 6.303 21.274 1.00 97.31 93 ALA A CA 1
ATOM 743 C C . ALA A 1 93 ? -11.755 6.387 22.774 1.00 97.31 93 ALA A C 1
ATOM 745 O O . ALA A 1 93 ? -10.950 7.218 23.218 1.00 97.31 93 ALA A O 1
ATOM 746 N N . LYS A 1 94 ? -12.359 5.516 23.590 1.00 96.94 94 LYS A N 1
ATOM 747 C CA . LYS A 1 94 ? -12.130 5.468 25.047 1.00 96.94 94 LYS A CA 1
ATOM 748 C C . LYS A 1 94 ? -12.004 4.028 25.541 1.00 96.94 94 LYS A C 1
ATOM 750 O O . LYS A 1 94 ? -12.418 3.096 24.869 1.00 96.94 94 LYS A O 1
ATOM 755 N N . GLY A 1 95 ? -11.450 3.859 26.742 1.00 97.19 95 GLY A N 1
ATOM 756 C CA . GLY A 1 95 ? -11.386 2.558 27.414 1.00 97.19 95 GLY A CA 1
ATOM 757 C C . GLY A 1 95 ? -10.660 1.483 26.600 1.00 97.19 95 GLY A C 1
ATOM 758 O O . GLY A 1 95 ? -9.646 1.762 25.958 1.00 97.19 95 GLY A O 1
ATOM 759 N N . GLU A 1 96 ? -11.190 0.260 26.640 1.00 96.94 96 GLU A N 1
ATOM 760 C CA . GLU A 1 96 ? -10.597 -0.910 25.980 1.00 96.94 96 GLU A CA 1
ATOM 761 C C . GLU A 1 96 ? -10.602 -0.816 24.450 1.00 96.94 96 GLU A C 1
ATOM 763 O O . GLU A 1 96 ? -9.664 -1.296 23.820 1.00 96.94 96 GLU A O 1
ATOM 768 N N . GLU A 1 97 ? -11.590 -0.138 23.856 1.00 96.50 97 GLU A N 1
ATOM 769 C CA . GLU A 1 97 ? -11.642 0.125 22.412 1.00 96.50 97 GLU A CA 1
ATOM 770 C C . GLU A 1 97 ? -10.430 0.943 21.961 1.00 96.50 97 GLU A C 1
ATOM 772 O O . GLU A 1 97 ? -9.690 0.532 21.068 1.00 96.50 97 GLU A O 1
ATOM 777 N N . LYS A 1 98 ? -10.157 2.061 22.652 1.00 98.19 98 LYS A N 1
ATOM 778 C CA . LYS A 1 98 ? -8.969 2.880 22.375 1.00 98.19 98 LYS A CA 1
ATOM 779 C C . LYS A 1 98 ? -7.689 2.069 22.508 1.00 98.19 98 LYS A C 1
ATOM 781 O O . LYS A 1 98 ? -6.796 2.209 21.683 1.00 98.19 98 LYS A O 1
ATOM 786 N N . LYS A 1 99 ? -7.578 1.272 23.573 1.00 98.31 99 LYS A N 1
ATOM 787 C CA . LYS A 1 99 ? -6.377 0.482 23.852 1.00 98.31 99 LYS A CA 1
ATOM 788 C C . LYS A 1 99 ? -6.129 -0.560 22.760 1.00 98.31 99 LYS A C 1
ATOM 790 O O . LYS A 1 99 ? -4.989 -0.712 22.343 1.00 98.31 99 LYS A O 1
ATOM 795 N N . ALA A 1 100 ? -7.180 -1.244 22.308 1.00 98.12 100 ALA A N 1
ATOM 796 C CA . ALA A 1 100 ? -7.100 -2.246 21.252 1.00 98.12 100 ALA A CA 1
ATOM 797 C C . ALA A 1 100 ? -6.717 -1.628 19.902 1.00 98.12 100 ALA A C 1
ATOM 799 O O . ALA A 1 100 ? -5.719 -2.032 19.320 1.00 98.12 100 ALA A O 1
ATOM 800 N N . LEU A 1 101 ? -7.452 -0.601 19.458 1.00 98.25 101 LEU A N 1
ATOM 801 C CA . LEU A 1 101 ? -7.174 0.069 18.185 1.00 98.25 101 LEU A CA 1
ATOM 802 C C . LEU A 1 101 ? -5.788 0.698 18.164 1.00 98.25 101 LEU A C 1
ATOM 804 O O . LEU A 1 101 ? -5.096 0.615 17.159 1.00 98.25 101 LEU A O 1
ATOM 808 N N . LYS A 1 102 ? -5.379 1.326 19.272 1.00 98.25 102 LYS A N 1
ATOM 809 C CA . LYS A 1 102 ? -4.071 1.965 19.352 1.00 98.25 102 LYS A CA 1
ATOM 810 C C . LYS A 1 102 ? -2.944 0.938 19.215 1.00 98.25 102 LYS A C 1
ATOM 812 O O . LYS A 1 102 ? -2.019 1.201 18.465 1.00 98.25 102 LYS A O 1
ATOM 817 N N . ALA A 1 103 ? -3.042 -0.202 19.903 1.00 98.38 103 ALA A N 1
ATOM 818 C CA . ALA A 1 103 ? -2.038 -1.259 19.800 1.00 98.38 103 ALA A CA 1
ATOM 819 C C . ALA A 1 103 ? -1.936 -1.803 18.366 1.00 98.38 103 ALA A C 1
ATOM 821 O O . ALA A 1 103 ? -0.840 -1.859 17.829 1.00 98.38 103 ALA A O 1
ATOM 822 N N . ALA A 1 104 ? -3.078 -2.097 17.735 1.00 98.44 104 ALA A N 1
ATOM 823 C CA . ALA A 1 104 ? -3.121 -2.554 16.347 1.00 98.44 104 ALA A CA 1
ATOM 824 C C . ALA A 1 104 ? -2.524 -1.526 15.370 1.00 98.44 104 ALA A C 1
ATOM 826 O O . ALA A 1 104 ? -1.712 -1.875 14.525 1.00 98.44 104 ALA A O 1
ATOM 827 N N . CYS A 1 105 ? -2.881 -0.243 15.505 1.00 98.19 105 CYS A N 1
ATOM 828 C CA . CYS A 1 105 ? -2.331 0.800 14.636 1.00 98.19 105 CYS A CA 1
ATOM 829 C C . CYS A 1 105 ? -0.817 0.967 14.835 1.00 98.19 105 CYS A C 1
ATOM 831 O O . CYS A 1 105 ? -0.107 1.102 13.851 1.00 98.19 105 C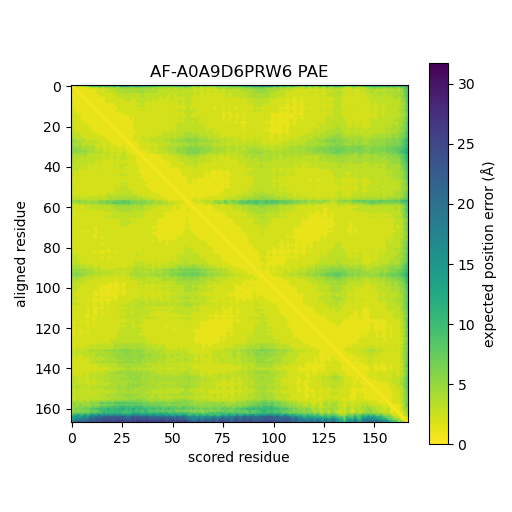YS A O 1
ATOM 833 N N . GLU A 1 106 ? -0.319 0.945 16.078 1.00 98.00 106 GLU A N 1
ATOM 834 C CA . GLU A 1 106 ? 1.122 1.065 16.367 1.00 98.00 106 GLU A CA 1
ATOM 835 C C . GLU A 1 106 ? 1.936 -0.119 15.814 1.00 98.00 106 GLU A C 1
ATOM 837 O O . GLU A 1 106 ? 3.111 0.047 15.499 1.00 98.00 106 GLU A O 1
ATOM 842 N N . GLU A 1 107 ? 1.333 -1.304 15.706 1.00 98.19 107 GLU A N 1
ATOM 843 C CA . GLU A 1 107 ? 1.972 -2.500 15.146 1.00 98.19 107 GLU A CA 1
ATOM 844 C C . GLU A 1 107 ? 2.090 -2.443 13.616 1.00 98.19 107 GLU A C 1
ATOM 846 O O . GLU A 1 107 ? 3.092 -2.887 13.060 1.00 98.19 107 GLU A O 1
ATOM 851 N N . VAL A 1 108 ? 1.099 -1.843 12.955 1.00 97.88 108 VAL A N 1
ATOM 852 C CA . VAL A 1 108 ? 0.954 -1.844 11.492 1.00 97.88 108 VAL A CA 1
ATOM 853 C C . VAL A 1 108 ? 1.533 -0.584 10.824 1.00 97.88 108 VAL A C 1
ATOM 855 O O . VAL A 1 108 ? 2.023 -0.656 9.700 1.00 97.88 108 VAL A O 1
ATOM 858 N N . GLU A 1 109 ? 1.533 0.565 11.510 1.00 95.88 109 GLU A N 1
ATOM 859 C CA . GLU A 1 109 ? 1.846 1.895 10.943 1.00 95.88 109 GLU A CA 1
ATOM 860 C C . GLU A 1 109 ? 3.172 1.943 10.174 1.00 95.88 109 GLU A C 1
ATOM 862 O O . GLU A 1 109 ? 3.216 2.413 9.038 1.00 95.88 109 GLU A O 1
ATOM 867 N N . ASP A 1 110 ? 4.242 1.413 10.767 1.00 96.94 110 ASP A N 1
ATOM 868 C CA . ASP A 1 110 ? 5.569 1.416 10.153 1.00 96.94 110 ASP A CA 1
ATOM 869 C C . ASP A 1 110 ? 5.619 0.580 8.861 1.00 96.94 110 ASP A C 1
ATOM 871 O O . ASP A 1 110 ? 6.361 0.939 7.948 1.00 96.94 110 ASP A O 1
ATOM 875 N N . GLN A 1 111 ? 4.867 -0.525 8.792 1.00 97.56 111 GLN A N 1
ATOM 876 C CA . GLN A 1 111 ? 4.805 -1.399 7.614 1.00 97.56 111 GLN A CA 1
ATOM 877 C C . GLN A 1 111 ? 3.981 -0.745 6.506 1.00 97.56 111 GLN A C 1
ATOM 879 O O . GLN A 1 111 ? 4.464 -0.627 5.386 1.00 97.56 111 GLN A O 1
ATOM 884 N N . GLU A 1 112 ? 2.807 -0.206 6.837 1.00 96.62 112 GLU A N 1
ATOM 885 C CA . GLU A 1 112 ? 1.953 0.511 5.880 1.00 96.62 112 GLU A CA 1
ATOM 886 C C . GLU A 1 112 ? 2.652 1.727 5.268 1.00 96.62 112 GLU A C 1
ATOM 888 O O . GLU A 1 112 ? 2.512 2.007 4.074 1.00 96.62 112 GLU A O 1
ATOM 893 N N . ASP A 1 113 ? 3.421 2.469 6.073 1.00 97.25 113 ASP A N 1
ATOM 894 C CA . ASP A 1 113 ? 4.232 3.573 5.572 1.00 97.25 113 ASP A CA 1
ATOM 895 C C . ASP A 1 113 ? 5.324 3.072 4.603 1.00 97.25 113 ASP A C 1
ATOM 897 O O . ASP A 1 113 ? 5.527 3.689 3.553 1.00 97.25 113 ASP A O 1
ATOM 901 N N . GLU A 1 114 ? 6.010 1.959 4.896 1.00 97.31 114 GLU A N 1
ATOM 902 C CA . GLU A 1 114 ? 6.940 1.340 3.933 1.00 97.31 114 GLU A CA 1
ATOM 903 C C . GLU A 1 114 ? 6.212 0.971 2.635 1.00 97.31 114 GLU A C 1
ATOM 905 O O . GLU A 1 114 ? 6.597 1.459 1.566 1.00 97.31 114 GLU A O 1
ATOM 910 N N . HIS A 1 115 ? 5.121 0.205 2.731 1.00 97.94 115 HIS A N 1
ATOM 911 C CA . HIS A 1 115 ? 4.373 -0.324 1.586 1.00 97.94 115 HIS A CA 1
ATOM 912 C C . HIS A 1 115 ? 3.993 0.781 0.600 1.00 97.94 115 HIS A C 1
ATOM 914 O O . HIS A 1 115 ? 4.285 0.683 -0.599 1.00 97.94 115 HIS A O 1
ATOM 920 N N . ILE A 1 116 ? 3.429 1.893 1.089 1.00 97.81 116 ILE A N 1
ATOM 921 C CA . ILE A 1 116 ? 2.997 2.994 0.221 1.00 97.81 116 ILE A CA 1
ATOM 922 C C . ILE A 1 116 ? 4.164 3.773 -0.397 1.00 97.81 116 ILE A C 1
ATOM 924 O O . ILE A 1 116 ? 4.099 4.141 -1.579 1.00 97.81 116 ILE A O 1
ATOM 928 N N . TYR A 1 117 ? 5.219 4.087 0.363 1.00 98.19 117 TYR A N 1
ATOM 929 C CA . TYR A 1 117 ? 6.320 4.907 -0.163 1.00 98.19 117 TYR A CA 1
ATOM 930 C C . TYR A 1 117 ? 7.221 4.103 -1.096 1.00 98.19 117 TYR A C 1
ATOM 932 O O . TYR A 1 117 ? 7.661 4.626 -2.125 1.00 98.19 117 TYR A O 1
ATOM 940 N N . HIS A 1 118 ? 7.470 2.840 -0.770 1.00 98.12 118 HIS A N 1
ATOM 941 C CA . HIS A 1 118 ? 8.350 1.972 -1.540 1.00 98.12 118 HIS A CA 1
ATOM 942 C C . HIS A 1 118 ? 7.658 1.541 -2.828 1.00 98.12 118 HIS A C 1
ATOM 944 O O . HIS A 1 118 ? 8.254 1.697 -3.894 1.00 98.12 118 HIS A O 1
ATOM 950 N N . SER A 1 11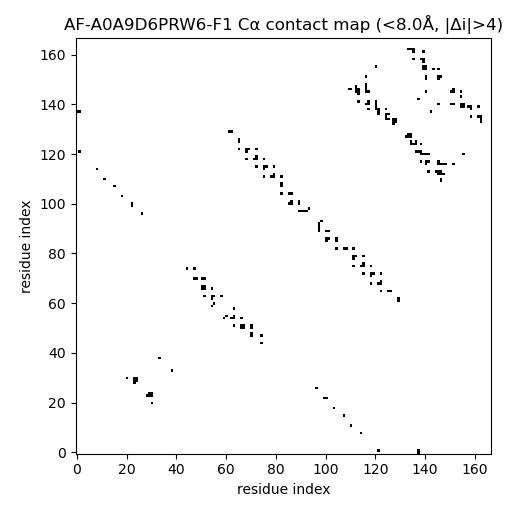9 ? 6.376 1.150 -2.787 1.00 98.12 119 SER A N 1
ATOM 951 C CA . SER A 1 119 ? 5.607 0.821 -4.001 1.00 98.12 119 SER A CA 1
ATOM 952 C C . SER A 1 119 ? 5.542 1.994 -4.981 1.00 98.12 119 SER A C 1
ATOM 954 O O . SER A 1 119 ? 5.701 1.810 -6.190 1.00 98.12 119 SER A O 1
ATOM 956 N N . LYS A 1 120 ? 5.389 3.232 -4.484 1.00 98.31 120 LYS A N 1
ATOM 957 C CA . LYS A 1 120 ? 5.468 4.441 -5.328 1.00 98.31 120 LYS A CA 1
ATOM 958 C C . LYS A 1 120 ? 6.853 4.630 -5.942 1.00 98.31 120 LYS A C 1
ATOM 960 O O . LYS A 1 120 ? 6.945 4.975 -7.122 1.00 98.31 120 LYS A O 1
ATOM 965 N N . GLY A 1 121 ? 7.911 4.399 -5.164 1.00 98.00 121 GLY A N 1
ATOM 966 C CA . GLY A 1 121 ? 9.289 4.413 -5.650 1.00 98.00 121 GLY A CA 1
ATOM 967 C C . GLY A 1 121 ? 9.505 3.383 -6.760 1.00 98.00 121 GLY A C 1
ATOM 968 O O . GLY A 1 121 ? 9.986 3.736 -7.834 1.00 98.00 121 GLY A O 1
ATOM 969 N N . TRP A 1 122 ? 9.079 2.138 -6.546 1.00 98.12 122 TRP A N 1
ATOM 970 C CA . TRP A 1 122 ? 9.172 1.060 -7.530 1.00 98.12 122 TRP A CA 1
ATOM 971 C C . TRP A 1 122 ? 8.433 1.417 -8.820 1.00 98.12 122 TRP A C 1
ATOM 973 O O . TRP A 1 122 ? 9.025 1.360 -9.897 1.00 98.12 122 TRP A O 1
ATOM 983 N N . CYS A 1 123 ? 7.186 1.881 -8.711 1.00 98.25 123 CYS A N 1
ATOM 984 C CA . CYS A 1 123 ? 6.369 2.270 -9.859 1.00 98.25 123 CYS A CA 1
ATOM 985 C C . CYS A 1 123 ? 7.031 3.389 -10.675 1.00 98.25 123 CYS A C 1
ATOM 987 O O . CYS A 1 123 ? 7.121 3.300 -11.902 1.00 98.25 123 CYS A O 1
ATOM 989 N N . ARG A 1 124 ? 7.584 4.410 -10.002 1.00 98.19 124 ARG A N 1
ATOM 990 C CA . ARG A 1 124 ? 8.344 5.487 -10.656 1.00 98.19 124 ARG A CA 1
ATOM 991 C C . ARG A 1 124 ? 9.525 4.933 -11.451 1.00 98.19 124 ARG A C 1
ATOM 993 O O . ARG A 1 124 ? 9.694 5.287 -12.616 1.00 98.19 124 ARG A O 1
ATOM 1000 N N . GLU A 1 125 ? 10.355 4.097 -10.838 1.00 97.94 125 GLU A N 1
ATOM 1001 C CA . GLU A 1 125 ? 11.593 3.619 -11.465 1.00 97.94 125 GLU A CA 1
ATOM 1002 C C . GLU A 1 125 ? 11.326 2.634 -12.610 1.00 97.94 125 GLU A C 1
ATOM 1004 O O . GLU A 1 125 ? 11.993 2.718 -13.644 1.00 97.94 125 GLU A O 1
ATOM 1009 N N . LEU A 1 126 ? 10.304 1.779 -12.491 1.00 97.81 126 LEU A N 1
ATOM 1010 C CA . LEU A 1 126 ? 9.850 0.925 -13.592 1.00 97.81 126 LEU A CA 1
ATOM 1011 C C . LEU A 1 126 ? 9.339 1.761 -14.774 1.00 97.81 126 LEU A C 1
ATOM 1013 O O . LEU A 1 126 ? 9.674 1.477 -15.928 1.00 97.81 126 LEU A O 1
ATOM 1017 N N . TRP A 1 127 ? 8.570 2.827 -14.518 1.00 98.19 127 TRP A N 1
ATOM 1018 C CA . TRP A 1 127 ? 8.097 3.715 -15.586 1.00 98.19 127 TRP A CA 1
ATOM 1019 C C . TRP A 1 127 ? 9.255 4.426 -16.280 1.00 98.19 127 TRP A C 1
ATOM 1021 O O . TRP A 1 127 ? 9.303 4.472 -17.511 1.00 98.19 127 TRP A O 1
ATOM 1031 N N . LEU A 1 128 ? 10.224 4.934 -15.513 1.00 97.81 128 LEU A N 1
ATOM 1032 C CA . LEU A 1 128 ? 11.435 5.541 -16.068 1.00 97.81 128 LEU A CA 1
ATOM 1033 C C . LEU A 1 128 ? 12.190 4.547 -16.959 1.00 97.81 128 LEU A C 1
ATOM 1035 O O . LEU A 1 128 ? 12.550 4.899 -18.085 1.00 97.81 128 LEU A O 1
ATOM 1039 N N . GLN A 1 129 ? 12.344 3.297 -16.512 1.00 96.25 129 GLN A N 1
ATOM 1040 C CA . GLN A 1 129 ? 12.958 2.235 -17.310 1.00 96.25 129 GLN A CA 1
ATOM 1041 C C . GLN A 1 129 ? 12.189 1.985 -18.617 1.00 96.25 129 GLN A C 1
ATOM 1043 O O . GLN A 1 129 ? 12.800 1.920 -19.687 1.00 96.25 129 GLN A O 1
ATOM 1048 N N . SER A 1 130 ? 10.856 1.900 -18.564 1.00 96.81 130 SER A N 1
ATOM 1049 C CA . SER A 1 130 ? 10.020 1.685 -19.754 1.00 96.81 130 SER A CA 1
ATOM 1050 C C . SER A 1 130 ? 10.034 2.858 -20.733 1.00 96.81 130 SER A C 1
ATOM 1052 O O . SER A 1 130 ? 9.821 2.656 -21.929 1.00 96.81 130 SER A O 1
ATOM 1054 N N . LEU A 1 131 ? 10.293 4.076 -20.257 1.00 97.12 131 LEU A N 1
ATOM 1055 C CA . LEU A 1 131 ? 10.458 5.268 -21.095 1.00 97.12 131 LEU A CA 1
ATOM 1056 C C . LEU A 1 131 ? 11.881 5.400 -21.669 1.00 97.12 131 LEU A C 1
ATOM 1058 O O . LEU A 1 131 ? 12.178 6.377 -22.357 1.00 97.12 131 LEU A O 1
ATOM 1062 N N . GLY A 1 132 ? 12.767 4.433 -21.403 1.00 96.38 132 GLY A N 1
ATOM 1063 C CA . GLY A 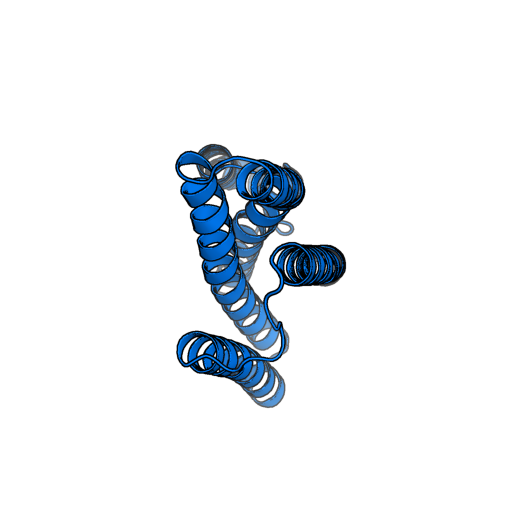1 132 ? 14.164 4.462 -21.838 1.00 96.38 132 GLY A CA 1
ATOM 1064 C C . GLY A 1 132 ? 15.028 5.459 -21.061 1.00 96.38 132 GLY A C 1
ATOM 1065 O O . GLY A 1 132 ? 16.114 5.821 -21.517 1.00 96.38 132 GLY A O 1
ATOM 1066 N N . MET A 1 133 ? 14.553 5.923 -19.905 1.00 96.88 133 MET A N 1
ATOM 1067 C CA . MET A 1 133 ? 15.307 6.784 -18.999 1.00 96.88 133 MET A CA 1
ATOM 1068 C C . MET A 1 133 ? 16.130 5.918 -18.030 1.00 96.88 133 MET A C 1
ATOM 1070 O O . MET A 1 133 ? 15.730 4.795 -17.718 1.00 96.88 133 MET A O 1
ATOM 1074 N N . PRO A 1 134 ? 17.277 6.406 -17.517 1.00 96.19 134 PRO A N 1
ATOM 1075 C CA . PRO A 1 134 ? 18.001 5.704 -16.459 1.00 96.19 134 PRO A CA 1
ATOM 1076 C C . PRO A 1 134 ? 17.089 5.502 -15.247 1.00 96.19 134 PRO A C 1
ATOM 1078 O O . PRO A 1 134 ? 16.448 6.467 -14.832 1.00 96.19 134 PRO A O 1
ATOM 1081 N N . ALA A 1 135 ? 17.057 4.295 -14.683 1.00 95.88 135 ALA A N 1
ATOM 1082 C CA . ALA A 1 135 ? 16.264 3.909 -13.513 1.00 95.88 135 ALA A CA 1
ATOM 1083 C C . ALA A 1 135 ? 17.173 3.420 -12.374 1.00 95.88 135 ALA A C 1
ATOM 1085 O O . ALA A 1 135 ? 18.259 2.897 -12.631 1.00 95.88 135 ALA A O 1
ATOM 1086 N N . VAL A 1 136 ? 16.729 3.583 -11.129 1.00 96.19 136 VAL A N 1
ATOM 1087 C CA . VAL A 1 136 ? 17.409 3.082 -9.925 1.00 96.19 136 VAL A CA 1
ATOM 1088 C C . VAL A 1 136 ? 16.530 1.993 -9.317 1.00 96.19 136 VAL A C 1
ATOM 1090 O O . VAL A 1 136 ? 15.501 2.298 -8.734 1.00 96.19 136 VAL A O 1
ATOM 1093 N N . LEU A 1 137 ? 16.903 0.726 -9.499 1.00 94.56 137 LEU A N 1
ATOM 1094 C CA . LEU A 1 137 ? 16.153 -0.428 -8.996 1.00 94.56 137 LEU A CA 1
ATOM 1095 C C . LEU A 1 137 ? 17.070 -1.273 -8.092 1.00 94.56 137 LEU A C 1
ATOM 1097 O O . LEU A 1 137 ? 18.101 -1.734 -8.592 1.00 94.56 137 LEU A O 1
ATOM 1101 N N . PRO A 1 138 ? 16.719 -1.516 -6.813 1.00 95.44 138 PRO A N 1
ATOM 1102 C CA . PRO A 1 138 ? 15.540 -1.017 -6.088 1.00 95.44 138 PRO A CA 1
ATOM 1103 C C . PRO A 1 138 ? 15.514 0.516 -5.926 1.00 95.44 138 PRO A C 1
ATOM 1105 O O . PRO A 1 138 ? 16.563 1.159 -6.030 1.00 95.44 138 PRO A O 1
ATOM 1108 N N . PRO A 1 139 ? 14.335 1.123 -5.691 1.00 96.94 139 PRO A N 1
ATOM 1109 C CA . PRO A 1 139 ? 14.214 2.567 -5.552 1.00 96.94 139 PRO A CA 1
ATOM 1110 C C . PRO A 1 139 ? 14.902 3.074 -4.268 1.00 96.94 139 PRO A C 1
ATOM 1112 O O . PRO A 1 139 ? 15.044 2.334 -3.294 1.00 96.94 139 PRO A O 1
ATOM 1115 N N . PRO A 1 140 ? 15.302 4.358 -4.210 1.00 96.81 140 PRO A N 1
ATOM 1116 C CA . PRO A 1 140 ? 15.939 4.934 -3.025 1.00 96.81 140 PRO A CA 1
ATOM 1117 C C . PRO A 1 140 ? 15.113 4.832 -1.736 1.00 96.81 140 PRO A C 1
ATOM 1119 O O . PRO A 1 140 ? 15.695 4.851 -0.652 1.00 96.81 140 PRO A O 1
ATOM 1122 N N . GLU A 1 141 ? 13.783 4.820 -1.843 1.00 97.62 141 GLU A N 1
ATOM 1123 C CA . GLU A 1 141 ? 12.849 4.684 -0.725 1.00 97.62 141 GLU A CA 1
ATOM 1124 C C . GLU A 1 141 ? 12.988 3.318 -0.039 1.00 97.62 141 GLU A C 1
ATOM 1126 O O . GLU A 1 141 ? 13.098 3.272 1.186 1.00 97.62 141 GLU A O 1
ATOM 1131 N N . GLU A 1 142 ? 13.083 2.258 -0.844 1.00 95.44 142 GLU A N 1
ATOM 1132 C CA . GLU A 1 142 ? 13.296 0.869 -0.422 1.00 95.44 142 GLU A CA 1
ATOM 1133 C C . GLU A 1 142 ? 14.664 0.706 0.250 1.00 95.44 142 GLU A C 1
ATOM 1135 O O . GLU A 1 142 ? 14.770 0.371 1.426 1.00 95.44 142 GLU A O 1
ATOM 1140 N N . GLU A 1 143 ? 15.734 1.071 -0.465 1.00 94.56 143 GLU A N 1
ATOM 1141 C CA . GLU A 1 143 ? 17.127 0.940 0.002 1.00 94.56 143 GLU A CA 1
ATOM 1142 C C . GLU A 1 143 ? 17.395 1.669 1.330 1.00 94.56 143 GLU A C 1
ATOM 1144 O O . GLU A 1 143 ? 18.338 1.353 2.058 1.00 94.56 143 GLU A O 1
ATOM 1149 N N . LYS A 1 144 ? 16.585 2.683 1.649 1.00 94.44 144 LYS A N 1
ATOM 1150 C CA . LYS A 1 144 ? 16.725 3.497 2.863 1.00 94.44 144 LYS A CA 1
ATOM 1151 C C . LYS A 1 144 ? 15.689 3.175 3.935 1.00 94.44 144 LYS A C 1
ATOM 1153 O O . LYS A 1 144 ? 15.729 3.841 4.970 1.00 94.44 144 LYS A O 1
ATOM 1158 N N . GLY A 1 145 ? 14.788 2.216 3.706 1.00 95.19 145 GLY A N 1
ATOM 1159 C CA . GLY A 1 145 ? 13.722 1.862 4.647 1.00 95.19 145 GLY A CA 1
ATOM 1160 C C . GLY A 1 145 ? 12.870 3.075 5.022 1.00 95.19 145 GLY A C 1
ATOM 1161 O O . GLY A 1 145 ? 12.730 3.418 6.197 1.00 95.19 145 GLY A O 1
ATOM 1162 N N . VAL A 1 146 ? 12.403 3.823 4.020 1.00 96.94 146 VAL A N 1
ATOM 1163 C CA . VAL A 1 146 ? 11.645 5.058 4.250 1.00 96.94 146 VAL A CA 1
ATOM 1164 C C . VAL A 1 146 ? 10.263 4.756 4.821 1.00 96.94 146 VAL A C 1
ATOM 1166 O O . VAL A 1 146 ? 9.512 3.995 4.231 1.00 96.94 146 VAL A O 1
ATOM 1169 N N . LYS A 1 147 ? 9.903 5.470 5.892 1.00 96.75 147 LYS A N 1
ATOM 1170 C CA . LYS A 1 147 ? 8.599 5.367 6.573 1.00 96.75 147 LYS A CA 1
ATOM 1171 C C . LYS A 1 147 ? 7.851 6.690 6.709 1.00 96.75 147 LYS A C 1
ATOM 1173 O O . LYS A 1 147 ? 6.973 6.850 7.531 1.00 96.75 147 LYS A O 1
ATOM 1178 N N . THR A 1 148 ? 8.274 7.737 6.004 1.00 96.44 148 THR A N 1
ATOM 1179 C CA . THR A 1 148 ? 7.634 9.056 6.148 1.00 96.44 148 THR A CA 1
ATOM 1180 C C . THR A 1 148 ? 7.578 9.772 4.816 1.00 96.44 148 THR A C 1
ATOM 1182 O O . THR A 1 148 ? 8.509 9.672 4.018 1.00 96.44 148 THR A O 1
ATOM 1185 N N . ALA A 1 149 ? 6.556 10.605 4.616 1.00 94.75 149 ALA A N 1
ATOM 1186 C CA . ALA A 1 149 ? 6.430 11.411 3.402 1.00 94.75 149 ALA A CA 1
ATOM 1187 C C . ALA A 1 149 ? 7.648 12.327 3.168 1.00 94.75 149 ALA A C 1
ATOM 1189 O O . ALA A 1 149 ? 8.107 12.495 2.038 1.00 94.75 149 ALA A O 1
ATOM 1190 N N . ILE A 1 150 ? 8.211 12.902 4.239 1.00 96.19 150 ILE A N 1
ATOM 1191 C CA . ILE A 1 150 ? 9.423 13.734 4.152 1.00 96.19 150 ILE A CA 1
ATOM 1192 C C . ILE A 1 150 ? 10.641 12.872 3.796 1.00 96.19 150 ILE A C 1
ATOM 1194 O O . ILE A 1 150 ? 11.476 13.290 2.990 1.00 96.19 150 ILE A O 1
ATOM 1198 N N . GLY A 1 151 ? 10.739 11.675 4.379 1.00 96.94 151 GLY A N 1
ATOM 1199 C CA . GLY A 1 151 ? 11.763 10.690 4.045 1.00 96.94 151 GLY A CA 1
ATOM 1200 C C . GLY A 1 151 ? 11.700 10.278 2.577 1.00 96.94 151 GLY A C 1
ATOM 1201 O O . GLY A 1 151 ? 12.735 10.299 1.917 1.00 96.94 151 GLY A O 1
ATOM 1202 N N . ALA A 1 152 ? 10.500 10.022 2.051 1.00 96.50 152 ALA A N 1
ATOM 1203 C CA . ALA A 1 152 ? 10.273 9.640 0.659 1.00 96.50 152 ALA A CA 1
ATOM 1204 C C . ALA A 1 152 ? 10.709 10.757 -0.287 1.00 96.50 152 ALA A C 1
ATOM 1206 O O . ALA A 1 152 ? 11.568 10.551 -1.140 1.00 96.50 152 ALA A O 1
ATOM 1207 N N . ALA A 1 153 ? 10.250 11.986 -0.036 1.00 96.06 153 ALA A N 1
ATOM 1208 C CA . ALA A 1 153 ? 10.657 13.148 -0.822 1.00 96.06 153 ALA A CA 1
ATOM 1209 C C . ALA A 1 153 ? 12.179 13.394 -0.779 1.00 96.06 153 ALA A C 1
ATOM 1211 O O . ALA A 1 153 ? 12.774 13.859 -1.754 1.00 96.06 153 ALA A O 1
ATOM 1212 N N . ARG A 1 154 ? 12.840 13.108 0.351 1.00 96.06 154 ARG A N 1
ATOM 1213 C CA . ARG A 1 154 ? 14.302 13.210 0.462 1.00 96.06 154 ARG A CA 1
ATOM 1214 C C . ARG A 1 154 ? 15.009 12.080 -0.286 1.00 96.06 154 ARG A C 1
ATOM 1216 O O . ARG A 1 154 ? 16.023 12.347 -0.931 1.00 96.06 154 ARG A O 1
ATOM 1223 N N . ALA A 1 155 ? 14.512 10.852 -0.183 1.00 96.12 155 ALA A N 1
ATOM 1224 C CA . ALA A 1 155 ? 15.073 9.687 -0.855 1.00 96.12 155 ALA A CA 1
ATOM 1225 C C . ALA A 1 155 ? 14.982 9.838 -2.378 1.00 96.12 155 ALA A C 1
ATOM 1227 O O . ALA A 1 155 ? 16.003 9.681 -3.049 1.00 96.12 155 ALA A O 1
ATOM 1228 N N . GLU A 1 156 ? 13.829 10.276 -2.885 1.00 94.88 156 GLU A N 1
ATOM 1229 C CA . GLU A 1 156 ? 13.604 10.597 -4.295 1.00 94.88 156 GLU A CA 1
ATOM 1230 C C . GLU A 1 156 ? 14.606 11.637 -4.817 1.00 94.88 156 GLU A C 1
ATOM 1232 O O . GLU A 1 156 ? 15.223 11.441 -5.859 1.00 94.88 156 GLU A O 1
ATOM 1237 N N . ARG A 1 157 ? 14.863 12.723 -4.074 1.00 93.69 157 ARG A N 1
ATOM 1238 C CA . ARG A 1 157 ? 15.868 13.730 -4.480 1.00 93.69 157 ARG A CA 1
ATOM 1239 C C . ARG A 1 157 ? 17.290 13.176 -4.549 1.00 93.69 157 ARG A C 1
ATOM 1241 O O . ARG A 1 157 ? 18.103 13.669 -5.319 1.00 93.69 157 ARG A O 1
ATOM 1248 N N . GLN A 1 158 ? 17.601 12.171 -3.738 1.00 92.50 158 GLN A N 1
ATOM 1249 C CA . GLN A 1 158 ? 18.920 11.533 -3.704 1.00 92.50 158 GLN A CA 1
ATOM 1250 C C . GLN A 1 158 ? 19.100 10.470 -4.797 1.00 92.50 158 GLN A C 1
ATOM 1252 O O . GLN A 1 158 ? 20.177 9.887 -4.916 1.00 92.50 158 GLN A O 1
ATOM 1257 N N . ARG A 1 159 ? 18.073 10.229 -5.614 1.00 94.50 159 ARG A N 1
ATOM 1258 C CA . ARG A 1 159 ? 18.120 9.329 -6.767 1.00 94.50 159 ARG A CA 1
ATOM 1259 C C . ARG A 1 159 ? 19.250 9.665 -7.742 1.00 94.50 159 ARG A C 1
ATOM 1261 O O . ARG A 1 159 ? 19.930 8.762 -8.219 1.00 94.50 159 ARG A O 1
ATOM 1268 N N . GLU A 1 160 ? 19.489 10.950 -8.011 1.00 88.88 160 GLU A N 1
ATOM 1269 C CA . GLU A 1 160 ? 20.562 11.392 -8.918 1.00 88.88 160 GLU A CA 1
ATOM 1270 C C . GLU A 1 160 ? 21.952 10.961 -8.428 1.00 88.88 160 GLU A C 1
ATOM 1272 O O . GLU A 1 160 ? 22.801 10.550 -9.217 1.00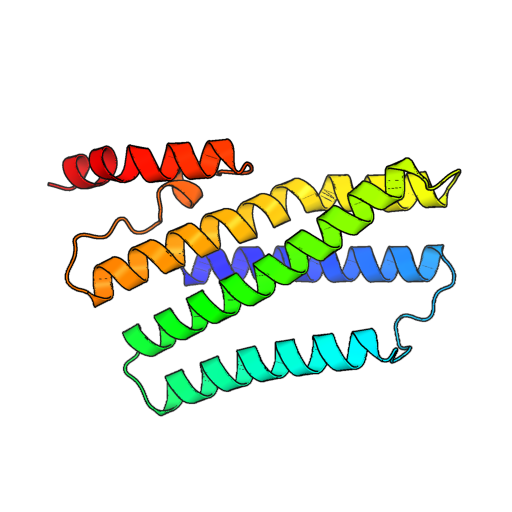 88.88 160 GLU A O 1
ATOM 1277 N N . GLU A 1 161 ? 22.181 10.986 -7.112 1.00 89.75 161 GLU A N 1
ATOM 1278 C CA . GLU A 1 161 ? 23.436 10.516 -6.519 1.00 89.75 161 GLU A CA 1
ATOM 1279 C C . GLU A 1 161 ? 23.616 9.003 -6.694 1.00 89.75 161 GLU A C 1
ATOM 1281 O O . GLU A 1 161 ? 24.743 8.536 -6.861 1.00 89.75 161 GLU A O 1
ATOM 1286 N N . MET A 1 162 ? 22.522 8.234 -6.658 1.00 89.06 162 MET A N 1
ATOM 1287 C CA . MET A 1 162 ? 22.553 6.783 -6.868 1.00 89.06 162 MET A CA 1
ATOM 1288 C C . MET A 1 162 ? 22.851 6.442 -8.328 1.00 89.06 162 MET A C 1
ATOM 1290 O O . MET A 1 162 ? 23.702 5.593 -8.574 1.00 89.06 162 MET A O 1
ATOM 1294 N N . LEU A 1 163 ? 22.267 7.167 -9.289 1.00 88.00 163 LEU A N 1
ATOM 1295 C CA . LEU A 1 163 ? 22.601 7.007 -10.710 1.00 88.00 163 LEU A CA 1
ATOM 1296 C C . LEU A 1 163 ? 24.103 7.189 -10.972 1.00 88.00 163 LEU A C 1
ATOM 1298 O O . LEU A 1 163 ? 24.716 6.370 -11.650 1.00 88.00 163 LEU A O 1
ATOM 1302 N N . ASN A 1 164 ? 24.717 8.213 -10.374 1.00 80.62 164 ASN A N 1
ATOM 1303 C CA . ASN A 1 164 ? 26.139 8.512 -10.569 1.00 80.62 164 ASN A CA 1
ATOM 1304 C C . ASN A 1 164 ? 27.092 7.481 -9.938 1.00 80.62 164 ASN A C 1
ATOM 1306 O O . ASN A 1 164 ? 28.261 7.447 -10.305 1.00 80.62 164 ASN A O 1
ATOM 1310 N N . LYS A 1 165 ? 26.629 6.659 -8.986 1.00 66.81 165 LYS A N 1
ATOM 1311 C CA . LYS A 1 165 ? 27.439 5.597 -8.357 1.00 66.81 165 LYS A CA 1
ATOM 1312 C C . LYS A 1 165 ? 27.484 4.302 -9.169 1.00 66.81 165 LYS A C 1
ATOM 1314 O O . LYS A 1 165 ? 28.330 3.456 -8.888 1.00 66.81 165 LYS A O 1
ATOM 1319 N N . HIS A 1 166 ? 26.573 4.134 -10.126 1.00 56.88 166 HIS A N 1
ATOM 1320 C CA . HIS A 1 166 ? 26.471 2.938 -10.967 1.00 56.88 166 HIS A CA 1
ATOM 1321 C C . HIS A 1 166 ? 27.105 3.113 -12.363 1.00 56.88 166 HIS A C 1
ATOM 1323 O O . HIS A 1 166 ? 27.037 2.188 -13.173 1.00 56.88 166 HIS A O 1
ATOM 1329 N N . HIS A 1 167 ? 27.739 4.264 -12.622 1.00 45.16 167 HIS A N 1
ATOM 1330 C CA . HIS A 1 167 ? 28.599 4.546 -13.779 1.00 45.16 167 HIS A CA 1
ATOM 1331 C C . HIS A 1 167 ? 30.080 4.472 -13.394 1.00 45.16 167 HIS A C 1
ATOM 1333 O O . HIS A 1 167 ? 30.874 4.014 -14.248 1.00 45.16 167 HIS A O 1
#

pLDDT: mean 96.02, std 5.99, range [45.16, 98.75]

Sequence (167 aa):
DLKEEWKKYLQETEHHVEIMYELFDKFGLDSEVQTPGREVVHHLGESLVEAMNMAQESASAQAAELVACECVVLAETKDHLNWSLLSKYTEKAKGEEKKALKAACEEVEDQEDEHIYHSKGWCRELWLQSLGMPAVLPPPEEEKGVKTAIGAARAERQREEMLNKHH

Foldseek 3Di:
DVVVVVVVLVVLVVVLVVLVVVLCVVVVHDPPDDDVVNVVVVVLLVVLVVQLVVCVVPHDPLSSVLSNLVSQLVVLVVVLVVLVVLCVCLVVDDDPNSVSSPVSSVVNLLVSLLSNLQSVQCSVQSVCVVVVHHGDPSGQSNVVSPRDPVSSVVSNVCRVVRSVVVD

Secondary structure (DSSP, 8-state):
-HHHHHHHHHHHHHHHHHHHHHHHHHHT--TT---HHHHHHHHHHHHHHHHHHHHHHHS-HHHHHHHHHHHHHHHHHHHHHHHHHHHHHHTT--HHHHHHHHHHHHHHHHHHHHHHHHHHHHHHHHHHHHTT----SS-HHHHTT--SHHHHHHHHHTHHHHHHH--

Mean predicted aligned error: 3.1 Å

Radius of gyration: 18.11 Å; Cα contacts (8 Å, |Δi|>4): 134; chains: 1; bounding box: 51×26×51 Å

Nearest PDB structures (foldseek):
  6zbh-assembly1_A  TM=4.574E-01  e=6.674E+00  Plasmodium falciparum

=== Feature glossary ===
Legend for the data blocks above and below:

— What the protein is —

Sequence gives the chain of amino acids in standard one-letter code (A=alanine, C=cysteine, …, Y=tyrosine), read N→C. It is the only feature that is directly encoded by the gene; all structural features are derived from the folded form of this sequence.

The annotation block draws on four external resources. InterPro: which protein families and domains the sequence belongs to. GO: standardized terms for what the protein does, what process it participates in, and where in the cell it acts. CATH: which structural fold it has in the CATH hierarchy. Organism: the species of origin.

— Where its atoms are —

Atomic coordinates in PDBx/mmCIF format — the same representation the Protein Data Bank distributes. Each line of the _atom_site loop places one backbone atom in Cartesian space (units: ångströms, origin: arbitrary).

Six rendered views show the 3D structure from the faces of a cube — i.e. along ±x, ±y, ±z. Rendering representation is drawn randomly per protein from cartoon (secondary-structure ribbons), sticks (backbone bonds), or molecular surface; coloring is either N→C rainbow (blue at the N-terminus through red at the C-terminus) or one color per chain.

— Local backbone conformation —

DSSP 8-state secondary structure assigns each residue one of H (α-helix), G (3₁₀-helix), I (π-helix), E (extended β-strand), B (isolated β-bridge), T (hydrogen-bonded turn), S (bend), or '-' (coil). The assignment is computed from backbone hydrogen-bond geometry via the Kabsch–Sander algorithm.

P-SEA three-state annotation labels each residue as helix, strand, or coil based purely on the geometry of the Cα trace. It serves as a fallback when the full backbone (and thus DSSP) is unavailable.

φ (phi) and ψ (psi) are the two rotatable backbone dihedrals per residue: φ is the C(i-1)–N–Cα–C torsion, ψ is the N–Cα–C–N(i+1) torsion, both in degrees on (−180°, 180°]. α-helical residues cluster near (−60°, −45°); β-strand residues near (−120°, +130°). A Ramachandran plot is simply a scatter of (φ, ψ) for every residue.

— Global shape and packing —

Radius of gyration (Rg) is the root-mean-square distance of Cα atoms from their centroid — a single number for overall size and compactness. A globular domain of N residues has Rg ≈ 2.2·N^0.38 Å; an extended or disordered chain has a much larger Rg. The Cα contact count is the number of residue pairs whose Cα atoms are within 8 Å and are more than four positions apart in sequence — a standard proxy for tertiary packing density. The bounding box is the smallest axis-aligned box enclosing all Cα atoms.

Accessible surface area quantifies burial. A residue with SASA near zero is packed into the hydrophobic core; one with SASA >100 Å² sits on the surface. Computed here via the Shrake–Rupley numerical algorithm with a 1.4 Å probe.

The contact map is a binary N×N matrix image: pixel (i, j) is dark where Cα_i and Cα_j are within 8 Å and |i−j|>4. Because the |i−j|>4 filter removes local helical contacts, off-diagonal stripes parallel to the main diagonal indicate parallel β-sheets; stripes perpendicular to it indicate antiparallel β-sheets. The Ramachandran plot scatters every residue's (φ, ψ) pair against the sterically allowed regions. The PAE heatmap renders the predicted-aligned-error matrix.

— Structural neighborhood —

A 3Di character summarizes, for each residue, the relative orientation of the Cα frame of its nearest spatial neighbor. Because it encodes fold topology rather than chemistry, 3Di alignments detect remote structural similarity that sequence alignment misses.

Structural nearest neighbors (via Foldseek easy-search vs the PDB). Reported per hit: target PDB id, E-value, and alignment TM-score. A TM-score above ~0.5 is the conventional threshold for 'same fold'.

— Confidence and disorder —

For AlphaFold models, the B-factor field carries pLDDT — the model's own estimate of local accuracy on a 0–100 scale. Regions with pLDDT<50 should be treated as essentially unmodeled; they often correspond to intrinsically disordered segments.

B-factor (Debye–Waller factor) reflects atomic displacement in the crystal lattice. It is an experimental observable (units Å²), not a prediction; low values mean the atom is pinned down, high values mean it moves or is heterogeneous across the crystal.

Predicted Aligned Error (PAE) is an AlphaFold confidence matrix: entry (i, j) is the expected error in the position of residue j, in ångströms, when the prediction is superimposed on the true structure at residue i. Low PAE within a block of residues means that block is internally rigid and well-predicted; high PAE between two blocks means their relative placement is uncertain even if each block individually is confident.